Protein AF-X1UFQ0-F1 (afdb_monomer)

Organism: NCBI:txid412755

InterPro domains:
  IPR002562 3'-5' exonuclease domain [PF01612] (26-97)
  IPR012337 Ribonuclease H-like superfamily [SSF53098] (5-126)
  IPR036397 Ribonuclease H superfamily [G3DSA:3.30.420.10] (1-129)

Mean predicted aligned error: 7.17 Å

Nearest PDB structures (foldseek):
  2kfn-assembly1_A  TM=9.460E-01  e=1.287E-08  Escherichia coli
  1kln-assembly1_A  TM=9.502E-01  e=2.669E-08  Escherichia coli
  1kfd-assembly1_A  TM=9.633E-01  e=3.480E-08  Escherichia coli
  1d8y-assembly1_A  TM=9.654E-01  e=4.849E-08  Escherichia coli
  8oo6-assembly1_A  TM=9.274E-01  e=3.166E-06  Escherichia coli 'BL21-Gold(DE3)pLysS AG'

Foldseek 3Di:
DALAPPDDDDQDDQAPPQVPDDHDHPLVVLVVVQVQQVDQLAAEEDAPVVVVQVVNVVVVHHGHHPPYHQLVLCVVVVHPDSDLQVLCCVQVVDHADDCCVFQNDDPSGHDPSHGHPVVSGVRQRVNLCRNVSCVRSVVVVPDDDPDSHGHDDD

Secondary structure (DSSP, 8-state):
-BSBTTB------S--S-TTS----HHHHHHHHHHHHH-TTS-EEESSHHHHHHHHHHTT-----EEEEHHHHHHHTT-S--SHHHHHHHHH---PPPTHHHH-SGGGPPPGGGS-HHHHHHHHHHTTTHHHHHHHHHHHH--------EE---

pLDDT: mean 81.78, std 15.95, range [37.28, 94.81]

Radius of gyration: 16.06 Å; Cα contacts (8 Å, |Δi|>4): 208; chains: 1; bounding box: 43×25×41 Å

Solvent-accessible surface area (backbone atoms only — not comparable to full-atom values): 9092 Å² total; per-residue (Å²): 54,20,75,48,80,98,43,60,48,67,84,69,58,77,65,48,94,55,90,84,64,92,61,63,58,59,70,60,53,51,62,67,48,35,59,69,38,46,31,64,87,40,37,24,36,25,70,55,45,68,58,57,46,50,62,35,42,78,72,77,32,64,73,30,40,75,72,43,40,52,30,58,52,30,51,76,70,66,48,94,55,58,49,67,55,57,43,35,32,77,74,68,70,41,85,60,84,58,67,49,82,72,29,43,59,76,97,71,44,52,59,74,38,64,39,54,66,70,64,49,32,59,53,57,37,64,64,52,45,54,58,56,47,43,64,66,53,40,73,76,68,77,66,91,79,92,69,87,43,42,29,54,55,132

Sequence (154 aa):
LSPAPGEAYYIPVGHVGWGQVEQLPLKQVINQLRSPLEDATLAKLAQNGKYDMTVLAENGVTVNNLSFDTMVAAYLLGEKSLGLKALAFNKLGIEMTPITALIGSGAKQISMSLVEVNRAADYACLTSLPSSLRTGIFCRLGSLEESRPVAVLV

Structure (mmCIF, N/CA/C/O backbone):
data_AF-X1UFQ0-F1
#
_entry.id   AF-X1UFQ0-F1
#
loop_
_atom_site.group_PDB
_atom_site.id
_atom_site.type_symbol
_atom_site.label_atom_id
_atom_site.label_alt_id
_atom_site.label_comp_id
_atom_site.label_asym_id
_atom_site.label_entity_id
_atom_site.label_seq_id
_atom_site.pdbx_PDB_ins_code
_atom_site.Cartn_x
_atom_site.Cartn_y
_atom_site.Cartn_z
_atom_site.occupancy
_atom_site.B_iso_or_equiv
_atom_site.auth_seq_id
_atom_site.auth_comp_id
_atom_site.auth_asym_id
_atom_site.auth_atom_id
_atom_site.pdbx_PDB_model_num
ATOM 1 N N . LEU A 1 1 ? -3.162 -6.129 -1.462 1.00 79.62 1 LEU A N 1
ATOM 2 C CA . LEU A 1 1 ? -4.594 -6.271 -1.066 1.00 79.62 1 LEU A CA 1
ATOM 3 C C . LEU A 1 1 ? -4.751 -7.360 -0.014 1.00 79.62 1 LEU A C 1
ATOM 5 O O . LEU A 1 1 ? -4.102 -8.386 -0.144 1.00 79.62 1 LEU A O 1
ATOM 9 N N . SER A 1 2 ? -5.611 -7.183 0.990 1.00 83.19 2 SER A N 1
ATOM 10 C CA . SER A 1 2 ? -5.917 -8.227 1.982 1.00 83.19 2 SER A CA 1
ATOM 11 C C . SER A 1 2 ? -7.420 -8.224 2.313 1.00 83.19 2 SER A C 1
ATOM 13 O O . SER A 1 2 ? -7.917 -7.248 2.878 1.00 83.19 2 SER A O 1
ATOM 15 N N . PRO A 1 3 ? -8.181 -9.261 1.908 1.00 77.56 3 PRO A N 1
ATOM 16 C CA . PRO A 1 3 ? -9.625 -9.324 2.148 1.00 77.56 3 PRO A CA 1
ATOM 17 C C . PRO A 1 3 ? -9.978 -9.797 3.565 1.00 77.56 3 PRO A C 1
ATOM 19 O O . PRO A 1 3 ? -11.080 -9.534 4.041 1.00 77.56 3 PRO A O 1
ATOM 22 N N . ALA A 1 4 ? -9.060 -10.500 4.232 1.00 74.12 4 ALA A N 1
ATOM 23 C CA . ALA A 1 4 ? -9.236 -11.036 5.573 1.00 74.12 4 ALA A CA 1
ATOM 24 C C . ALA A 1 4 ? -7.885 -11.115 6.311 1.00 74.12 4 ALA A C 1
ATOM 26 O O . ALA A 1 4 ? -6.835 -11.208 5.666 1.00 74.12 4 ALA A O 1
ATOM 27 N N . PRO A 1 5 ? -7.880 -11.099 7.658 1.00 73.38 5 PRO A N 1
ATOM 28 C CA . PRO A 1 5 ? -6.669 -11.344 8.434 1.00 73.38 5 PRO A CA 1
ATOM 29 C C . PRO A 1 5 ? -6.019 -12.679 8.049 1.00 73.38 5 PRO A C 1
ATOM 31 O O . PRO A 1 5 ? -6.686 -13.708 8.012 1.00 73.38 5 PRO A O 1
ATOM 34 N N . GLY A 1 6 ? -4.714 -12.659 7.779 1.00 75.88 6 GLY A N 1
ATOM 35 C CA . GLY A 1 6 ? -3.959 -13.844 7.353 1.00 75.88 6 GLY A CA 1
ATOM 36 C C . GLY A 1 6 ? -3.972 -14.111 5.844 1.00 75.88 6 GLY A C 1
ATOM 37 O O . GLY A 1 6 ? -3.211 -14.958 5.390 1.00 75.88 6 GLY A O 1
ATOM 38 N N . GLU A 1 7 ? -4.756 -13.364 5.063 1.00 79.44 7 GLU A N 1
ATOM 39 C CA . GLU A 1 7 ? -4.774 -13.463 3.602 1.00 79.44 7 GLU A CA 1
ATOM 40 C C . GLU A 1 7 ? -4.298 -12.164 2.960 1.00 79.44 7 GLU A C 1
ATOM 42 O O . GLU A 1 7 ? -4.842 -11.090 3.224 1.00 79.44 7 GLU A O 1
ATOM 47 N N . ALA A 1 8 ? -3.307 -12.257 2.077 1.00 84.44 8 ALA A N 1
ATOM 48 C CA . ALA A 1 8 ? -2.790 -11.123 1.329 1.00 84.44 8 ALA A CA 1
ATOM 49 C C . ALA A 1 8 ? -2.415 -11.533 -0.095 1.00 84.44 8 ALA A C 1
ATOM 51 O O . ALA A 1 8 ? -1.883 -12.615 -0.331 1.00 84.44 8 ALA A O 1
ATOM 52 N N . TYR A 1 9 ? -2.695 -10.636 -1.033 1.00 87.44 9 TYR A N 1
ATOM 53 C CA . TYR A 1 9 ? -2.432 -10.803 -2.452 1.00 87.44 9 TYR A CA 1
ATOM 54 C C . TYR A 1 9 ? -1.611 -9.623 -2.957 1.00 87.44 9 TYR A C 1
ATOM 56 O O . TYR A 1 9 ? -1.960 -8.454 -2.723 1.00 87.44 9 TYR A O 1
ATOM 64 N N . TYR A 1 10 ? -0.554 -9.951 -3.694 1.00 90.38 10 TYR A N 1
ATOM 65 C CA . TYR A 1 10 ? 0.255 -9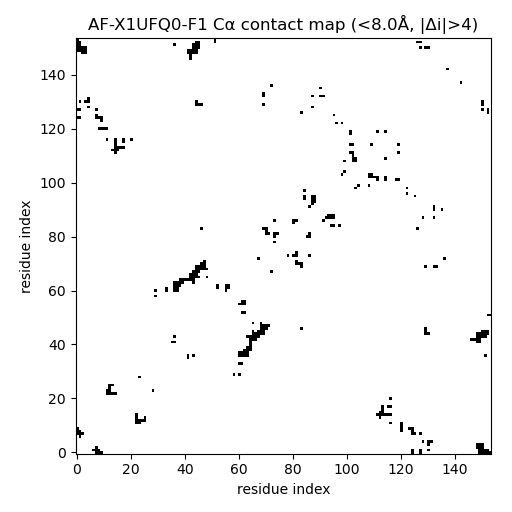.010 -4.448 1.00 90.38 10 TYR A CA 1
ATOM 66 C C . TYR A 1 10 ? -0.073 -9.130 -5.936 1.00 90.38 10 TYR A C 1
ATOM 68 O O . TYR A 1 10 ? -0.084 -10.232 -6.482 1.00 90.38 10 TYR A O 1
ATOM 76 N N . ILE A 1 11 ? -0.358 -8.001 -6.585 1.00 91.06 11 ILE A N 1
ATOM 77 C CA . ILE A 1 11 ? -0.635 -7.949 -8.023 1.00 91.06 11 ILE A CA 1
ATOM 78 C C . ILE A 1 11 ? 0.541 -7.218 -8.681 1.00 91.06 11 ILE A C 1
ATOM 80 O O . ILE A 1 11 ? 0.580 -5.988 -8.628 1.00 91.06 11 ILE A O 1
ATOM 84 N N . PRO A 1 12 ? 1.515 -7.937 -9.270 1.00 91.25 12 PRO A N 1
ATOM 85 C CA . PRO A 1 12 ? 2.679 -7.304 -9.870 1.00 91.25 12 PRO A CA 1
ATOM 86 C C . PRO A 1 12 ? 2.287 -6.550 -11.141 1.00 91.25 12 PRO A C 1
ATOM 88 O O . PRO A 1 12 ? 1.704 -7.116 -12.069 1.00 91.25 12 PRO A O 1
ATOM 91 N N . VAL A 1 13 ? 2.649 -5.269 -11.186 1.00 91.12 13 VAL A N 1
ATOM 92 C CA . VAL A 1 13 ? 2.535 -4.414 -12.370 1.00 91.12 13 VAL A CA 1
ATOM 93 C C . VAL A 1 13 ? 3.821 -3.608 -12.535 1.00 91.12 13 VAL A C 1
ATOM 95 O O . VAL A 1 13 ? 4.299 -2.976 -11.597 1.00 91.12 13 VAL A O 1
ATOM 98 N N . GLY A 1 14 ? 4.399 -3.618 -13.736 1.00 90.06 14 GLY A N 1
ATOM 99 C CA . GLY A 1 14 ? 5.563 -2.790 -14.066 1.00 90.06 14 GLY A CA 1
ATOM 100 C C . GLY A 1 14 ? 6.918 -3.282 -13.539 1.00 90.06 14 GLY A C 1
ATOM 101 O O . GLY A 1 14 ? 7.877 -2.509 -13.566 1.00 90.06 14 GLY A O 1
ATOM 102 N N . HIS A 1 15 ? 7.045 -4.539 -13.100 1.00 91.81 15 HIS A N 1
ATOM 103 C CA . HIS A 1 15 ? 8.361 -5.138 -12.859 1.00 91.81 15 HIS A CA 1
ATOM 104 C C . HIS A 1 15 ? 9.114 -5.334 -14.175 1.00 91.81 15 HIS A C 1
ATOM 106 O O . HIS A 1 15 ? 8.554 -5.817 -15.162 1.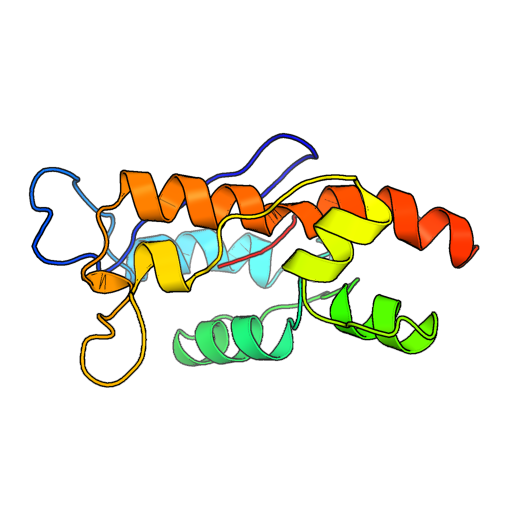00 91.81 15 HIS A O 1
ATOM 112 N N . VAL A 1 16 ? 10.400 -4.997 -14.174 1.00 89.94 16 VAL A N 1
ATOM 113 C CA . VAL A 1 16 ? 11.304 -5.078 -15.325 1.00 89.94 16 VAL A CA 1
ATOM 114 C C . VAL A 1 16 ? 12.487 -5.991 -15.006 1.00 89.94 16 VAL A C 1
ATOM 116 O O . VAL A 1 16 ? 12.894 -6.123 -13.857 1.00 89.94 16 VAL A O 1
ATOM 119 N N . GLY A 1 17 ? 13.045 -6.644 -16.027 1.00 81.94 17 GLY A N 1
ATOM 120 C CA . GLY A 1 17 ? 14.206 -7.537 -15.880 1.00 81.94 17 GLY A CA 1
ATOM 121 C C . GLY A 1 17 ? 13.885 -8.957 -15.395 1.00 81.94 17 GLY A C 1
ATOM 122 O O . GLY A 1 17 ? 14.715 -9.845 -15.554 1.00 81.94 17 GLY A O 1
ATOM 123 N N . TRP A 1 18 ? 12.670 -9.207 -14.900 1.00 76.12 18 TRP A N 1
ATOM 124 C CA . TRP A 1 18 ? 12.224 -10.509 -14.383 1.00 76.12 18 TRP A CA 1
ATOM 125 C C . TRP A 1 18 ? 11.220 -11.186 -15.324 1.00 76.12 18 TRP A C 1
ATOM 127 O O . TRP A 1 18 ? 10.110 -11.531 -14.926 1.00 76.12 18 TRP A O 1
ATOM 137 N N . GLY A 1 19 ? 11.609 -11.368 -16.592 1.00 63.69 19 GLY A N 1
ATOM 138 C CA . GLY A 1 19 ? 10.749 -11.841 -17.695 1.00 63.69 19 GLY A CA 1
ATOM 139 C C . GLY A 1 19 ? 10.179 -13.263 -17.573 1.00 63.69 19 GLY A C 1
ATOM 140 O O . GLY A 1 19 ? 9.657 -13.785 -18.550 1.00 63.69 19 GLY A O 1
ATOM 141 N N . GLN A 1 20 ? 10.293 -13.897 -16.405 1.00 69.50 20 GLN A N 1
ATOM 142 C CA . GLN A 1 20 ? 9.692 -15.199 -16.107 1.00 69.50 20 GLN A CA 1
ATOM 143 C C . GLN A 1 20 ? 8.265 -15.085 -15.555 1.00 69.50 20 GLN A C 1
ATOM 145 O O . GLN A 1 20 ? 7.522 -16.059 -15.618 1.00 69.50 20 GLN A O 1
ATOM 150 N N . VAL A 1 21 ? 7.872 -13.919 -15.028 1.00 81.06 21 VAL A N 1
ATOM 151 C CA . VAL A 1 21 ? 6.522 -13.702 -14.495 1.00 81.06 21 VAL A CA 1
ATOM 152 C C . VAL A 1 21 ? 5.733 -12.823 -15.456 1.00 81.06 21 VAL A C 1
ATOM 154 O O . VAL A 1 21 ? 6.051 -11.646 -15.646 1.00 81.06 21 VAL A O 1
ATOM 157 N N . GLU A 1 22 ? 4.698 -13.404 -16.060 1.00 87.81 22 GLU A N 1
ATOM 158 C CA . GLU A 1 22 ? 3.731 -12.656 -16.855 1.00 87.81 22 GLU A CA 1
ATOM 159 C C . GLU A 1 22 ? 2.948 -11.701 -15.944 1.00 87.81 22 GLU A C 1
ATOM 161 O O . GLU A 1 22 ? 2.442 -12.089 -14.890 1.00 87.81 22 GLU A O 1
ATOM 166 N N . GLN A 1 23 ? 2.878 -10.433 -16.341 1.00 90.56 23 GLN A N 1
ATOM 167 C CA . GLN A 1 23 ? 2.206 -9.381 -15.585 1.00 90.56 23 GLN A CA 1
ATOM 168 C C . GLN A 1 23 ? 1.011 -8.868 -16.371 1.00 90.56 23 GLN A C 1
ATOM 170 O O . GLN A 1 23 ? 1.089 -8.649 -17.581 1.00 90.56 23 GLN A O 1
ATOM 175 N N . LEU A 1 24 ? -0.088 -8.623 -15.664 1.00 92.19 24 LEU A N 1
ATOM 176 C CA . LEU A 1 24 ? -1.267 -8.027 -16.273 1.00 92.19 24 LEU A CA 1
ATOM 177 C C . LEU A 1 24 ? -0.980 -6.572 -16.682 1.00 92.19 24 LEU A C 1
ATOM 179 O O . LEU A 1 24 ? -0.274 -5.853 -15.966 1.00 92.19 24 LEU A O 1
ATOM 183 N N . PRO A 1 25 ? -1.567 -6.084 -17.789 1.00 93.19 25 PRO A N 1
ATOM 184 C CA . PRO A 1 25 ? -1.486 -4.674 -18.142 1.00 93.19 25 PRO A CA 1
ATOM 185 C C . PRO A 1 25 ? -2.024 -3.792 -17.009 1.00 93.19 25 PRO A C 1
ATOM 187 O O . PRO A 1 25 ? -3.128 -4.024 -16.513 1.00 93.19 25 PRO A O 1
ATOM 190 N N . LEU A 1 26 ? -1.298 -2.725 -16.654 1.00 91.88 26 LEU A N 1
ATOM 191 C CA . LEU A 1 26 ? -1.686 -1.800 -15.576 1.00 91.88 26 LEU A CA 1
ATOM 192 C C . LEU A 1 26 ? -3.140 -1.326 -15.715 1.00 91.88 26 LEU A C 1
ATOM 194 O O . LEU A 1 26 ? -3.911 -1.365 -14.762 1.00 91.88 26 LEU A O 1
ATOM 198 N N . LYS A 1 27 ? -3.542 -0.945 -16.933 1.00 93.19 27 LYS A N 1
ATOM 199 C CA . LYS A 1 27 ? -4.906 -0.486 -17.226 1.00 93.19 27 LYS A CA 1
ATOM 200 C C . LYS A 1 27 ? -5.966 -1.543 -16.901 1.00 93.19 27 LYS A C 1
ATOM 202 O O . LYS A 1 27 ? -7.043 -1.193 -16.428 1.00 93.19 27 LYS A O 1
ATOM 207 N N . GLN A 1 28 ? -5.674 -2.821 -17.144 1.00 94.19 28 GLN A N 1
ATOM 208 C CA . GLN A 1 28 ? -6.581 -3.918 -16.813 1.00 94.19 28 GLN A CA 1
ATOM 209 C C . GLN A 1 28 ? -6.718 -4.068 -15.296 1.00 94.19 28 GLN A C 1
ATOM 211 O O . GLN A 1 28 ? -7.838 -4.157 -14.799 1.00 94.19 28 GLN A O 1
ATOM 216 N N . VAL A 1 29 ? -5.601 -4.034 -14.564 1.00 93.56 29 VAL A N 1
ATOM 217 C CA . VAL A 1 29 ? -5.603 -4.116 -13.096 1.00 93.56 29 VAL A CA 1
ATOM 218 C C . VAL A 1 29 ? -6.378 -2.948 -12.487 1.00 93.56 29 VAL A C 1
ATOM 220 O O . VAL A 1 29 ? -7.312 -3.167 -11.721 1.00 93.56 29 VAL A O 1
ATOM 223 N N . ILE A 1 30 ? -6.069 -1.714 -12.890 1.00 93.12 30 ILE A N 1
ATOM 224 C CA . ILE A 1 30 ? -6.747 -0.506 -12.403 1.00 93.12 30 ILE A CA 1
ATOM 225 C C . ILE A 1 30 ? -8.254 -0.552 -12.675 1.00 93.12 30 ILE A C 1
ATOM 227 O O . ILE A 1 30 ? -9.045 -0.227 -11.793 1.00 93.12 30 ILE A O 1
ATOM 231 N N . ASN A 1 31 ? -8.674 -1.004 -13.860 1.00 93.12 31 ASN A N 1
ATOM 232 C CA . ASN A 1 31 ? -10.096 -1.123 -14.179 1.00 93.12 31 ASN A CA 1
ATOM 233 C C . ASN A 1 31 ? -10.830 -2.106 -13.257 1.00 93.12 31 ASN A C 1
ATOM 235 O O . ASN A 1 31 ? -11.946 -1.806 -12.839 1.00 93.12 31 ASN A O 1
ATOM 239 N N . GLN A 1 32 ? -10.204 -3.234 -12.909 1.00 92.25 32 GLN A N 1
ATOM 240 C CA . GLN A 1 32 ? -10.797 -4.212 -11.992 1.00 92.25 32 GLN A CA 1
ATOM 241 C C . GLN A 1 32 ? -10.802 -3.723 -10.541 1.00 92.25 32 GLN A C 1
ATOM 243 O O . GLN A 1 32 ? -11.748 -3.991 -9.804 1.00 92.25 32 GLN A O 1
ATOM 248 N N . LEU A 1 33 ? -9.769 -2.985 -10.127 1.00 90.69 33 LEU A N 1
ATOM 249 C CA . LEU A 1 33 ? -9.671 -2.454 -8.768 1.00 90.69 33 LEU A CA 1
ATOM 250 C C . LEU A 1 33 ? -10.532 -1.211 -8.544 1.00 90.69 33 LEU A C 1
ATOM 252 O O . LEU A 1 33 ? -10.881 -0.926 -7.404 1.00 90.69 33 LEU A O 1
ATOM 256 N N . ARG A 1 34 ? -10.932 -0.495 -9.599 1.00 91.62 34 ARG A N 1
ATOM 257 C CA . ARG A 1 34 ? -11.748 0.717 -9.468 1.00 91.62 34 ARG A CA 1
ATOM 258 C C . ARG A 1 34 ? -13.022 0.468 -8.660 1.00 91.62 34 ARG A C 1
ATOM 260 O O . ARG A 1 34 ? -13.262 1.180 -7.695 1.00 91.62 34 ARG A O 1
ATOM 267 N N . SER A 1 35 ? -13.787 -0.573 -9.000 1.00 91.44 35 SER A N 1
ATOM 268 C CA . SER A 1 35 ? -15.064 -0.875 -8.336 1.00 91.44 35 SER A CA 1
ATOM 269 C C . SER A 1 35 ? -14.937 -1.025 -6.812 1.00 91.44 35 SER A C 1
ATOM 271 O O . SER A 1 35 ? -15.609 -0.271 -6.113 1.00 91.44 35 SER A O 1
ATOM 273 N N . PRO A 1 36 ? -14.079 -1.905 -6.259 1.00 90.00 36 PRO A N 1
ATOM 274 C CA . PRO A 1 36 ? -13.952 -2.018 -4.806 1.00 90.00 36 PRO A CA 1
ATOM 275 C C . PRO A 1 36 ? -13.314 -0.783 -4.144 1.00 90.00 36 PRO A C 1
ATOM 277 O O . PRO A 1 36 ? -13.620 -0.481 -2.990 1.00 90.00 36 PRO A O 1
ATOM 280 N N . LEU A 1 37 ? -12.436 -0.052 -4.841 1.00 91.19 37 LEU A N 1
ATOM 281 C CA . LEU A 1 37 ? -11.750 1.125 -4.290 1.00 91.19 37 LEU A CA 1
ATOM 282 C C . LEU A 1 37 ? -12.648 2.366 -4.212 1.00 91.19 37 LEU A C 1
ATOM 284 O O . LEU A 1 37 ? -12.589 3.101 -3.225 1.00 91.19 37 LEU A O 1
ATOM 288 N N . GLU A 1 38 ? -13.511 2.564 -5.206 1.00 94.19 38 GLU A N 1
ATOM 289 C CA . GLU A 1 38 ? -14.459 3.682 -5.288 1.00 94.19 38 GLU A CA 1
ATOM 290 C C . GLU A 1 38 ? -15.773 3.420 -4.539 1.00 94.19 38 GLU A C 1
ATOM 292 O O . GLU A 1 38 ? -16.533 4.355 -4.290 1.00 94.19 38 GLU A O 1
ATOM 297 N N . ASP A 1 39 ? -16.051 2.184 -4.128 1.00 92.31 39 ASP A N 1
ATOM 298 C CA . ASP A 1 39 ? -17.274 1.859 -3.390 1.00 92.31 39 ASP A CA 1
ATOM 299 C C . ASP A 1 39 ? 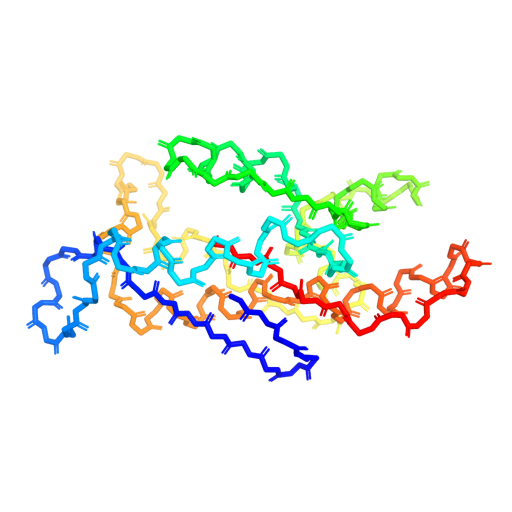-17.276 2.487 -1.984 1.00 92.31 39 ASP A C 1
ATOM 301 O O . ASP A 1 39 ? -16.527 2.073 -1.100 1.00 92.31 39 ASP A O 1
ATOM 305 N N . ALA A 1 40 ? -18.144 3.471 -1.742 1.00 92.00 40 ALA A N 1
ATOM 306 C CA . ALA A 1 40 ? -18.260 4.130 -0.441 1.00 92.00 40 ALA A CA 1
ATOM 307 C C . ALA A 1 40 ? -18.798 3.212 0.676 1.00 92.00 40 ALA A C 1
ATOM 309 O O . ALA A 1 40 ? -18.623 3.525 1.851 1.00 92.00 40 ALA A O 1
ATOM 310 N N . THR A 1 41 ? -19.421 2.078 0.347 1.00 90.12 41 THR A N 1
ATOM 311 C CA . THR A 1 41 ? -19.925 1.105 1.331 1.00 90.12 41 THR A CA 1
ATOM 312 C C . THR A 1 41 ? -18.828 0.179 1.855 1.00 90.12 41 THR A C 1
ATOM 314 O O . THR A 1 41 ? -18.929 -0.334 2.969 1.00 90.12 41 THR A O 1
ATOM 317 N N . LEU A 1 42 ? -17.739 0.013 1.097 1.00 86.88 42 LEU A N 1
ATOM 318 C CA . LEU A 1 42 ? -16.599 -0.804 1.497 1.00 86.88 42 LEU A CA 1
ATOM 319 C C . LEU A 1 42 ? -15.597 0.032 2.285 1.00 86.88 42 LEU A C 1
ATOM 321 O O . LEU A 1 42 ? -15.026 0.982 1.753 1.00 86.88 42 LEU A O 1
ATOM 325 N N . ALA A 1 43 ? -15.352 -0.361 3.532 1.00 87.38 43 ALA A N 1
ATOM 326 C CA . ALA A 1 43 ? -14.354 0.241 4.406 1.00 87.38 43 ALA A CA 1
ATOM 327 C C . ALA A 1 43 ? -12.930 -0.156 3.985 1.00 87.38 43 ALA A C 1
ATOM 329 O O . ALA A 1 43 ? -12.650 -1.342 3.778 1.00 87.38 43 ALA A O 1
ATOM 330 N N . LYS A 1 44 ? -12.031 0.830 3.874 1.00 86.50 44 LYS A N 1
ATOM 331 C CA . LYS A 1 44 ? -10.608 0.639 3.555 1.00 86.50 44 LYS A CA 1
ATOM 332 C C . LYS A 1 44 ? -9.742 0.941 4.763 1.00 86.50 44 LYS A C 1
ATOM 334 O O . LYS A 1 44 ? -9.962 1.923 5.476 1.00 86.50 44 LYS A O 1
ATOM 339 N N . LEU A 1 45 ? -8.708 0.128 4.943 1.00 88.56 4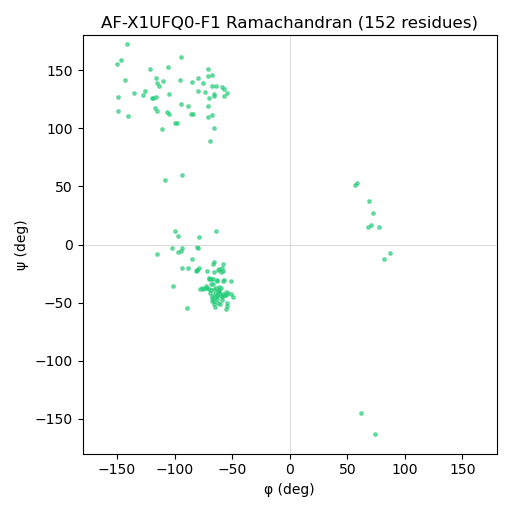5 LEU A N 1
ATOM 340 C CA . LEU A 1 45 ? -7.638 0.405 5.893 1.00 88.56 45 LEU A CA 1
ATOM 341 C C . LEU A 1 45 ? -6.321 0.594 5.168 1.00 88.56 45 LEU A C 1
ATOM 343 O O . LEU A 1 45 ? -6.029 -0.156 4.238 1.00 88.56 45 LEU A O 1
ATOM 347 N N . ALA A 1 46 ? -5.517 1.522 5.673 1.00 88.88 46 ALA A N 1
ATOM 348 C CA . ALA A 1 46 ? -4.175 1.771 5.182 1.00 88.88 46 ALA A CA 1
ATOM 349 C C . ALA A 1 46 ? -3.202 2.087 6.327 1.00 88.88 46 ALA A C 1
ATOM 351 O O . ALA A 1 46 ? -3.570 2.264 7.496 1.00 88.88 46 ALA A O 1
ATOM 352 N N . GLN A 1 47 ? -1.931 2.174 5.963 1.00 88.19 47 GLN A N 1
ATOM 353 C CA . GLN A 1 47 ? -0.891 2.819 6.747 1.00 88.19 47 GLN A CA 1
ATOM 354 C C . GLN A 1 47 ? -0.414 4.012 5.921 1.00 88.19 47 GLN A C 1
ATOM 356 O O . GLN A 1 47 ? 0.198 3.795 4.883 1.00 88.19 47 GLN A O 1
ATOM 361 N N . ASN A 1 48 ? -0.624 5.246 6.394 1.00 90.94 48 ASN A N 1
ATOM 362 C CA . ASN A 1 48 ? -0.315 6.451 5.614 1.00 90.94 48 ASN A CA 1
ATOM 363 C C . ASN A 1 48 ? -1.079 6.490 4.273 1.00 90.94 48 ASN A C 1
ATOM 365 O O . ASN A 1 48 ? -0.497 6.711 3.209 1.00 90.94 48 ASN A O 1
ATOM 369 N N . GLY A 1 49 ? -2.404 6.334 4.341 1.00 90.19 49 GLY A N 1
ATOM 370 C CA . GLY A 1 49 ? -3.280 6.200 3.174 1.00 90.19 49 GLY A CA 1
ATOM 371 C C . GLY A 1 49 ? -3.221 7.382 2.204 1.00 90.19 49 GLY A C 1
ATOM 372 O O . GLY A 1 49 ? -3.512 7.221 1.025 1.00 90.19 49 GLY A O 1
ATOM 373 N N . LYS A 1 50 ? -2.757 8.559 2.648 1.00 92.69 50 LYS A N 1
ATOM 374 C CA . LYS A 1 50 ? -2.472 9.704 1.765 1.00 92.69 50 LYS A CA 1
ATOM 375 C C . LYS A 1 50 ? -1.583 9.310 0.580 1.00 92.69 50 LYS A C 1
ATOM 377 O O . LYS A 1 50 ? -1.821 9.774 -0.534 1.00 92.69 50 LYS A O 1
ATOM 382 N N . TYR A 1 51 ? -0.546 8.508 0.824 1.00 91.19 51 TYR A N 1
ATOM 383 C CA . TYR A 1 51 ? 0.381 8.087 -0.225 1.00 91.19 51 TYR A CA 1
ATOM 384 C C . TYR A 1 51 ? -0.333 7.216 -1.263 1.00 91.19 51 TYR A C 1
ATOM 386 O O . TYR A 1 51 ? -0.354 7.576 -2.439 1.00 91.19 51 TYR A O 1
ATOM 394 N N . ASP A 1 52 ? -1.000 6.151 -0.812 1.00 89.94 52 ASP A N 1
ATOM 395 C CA . ASP A 1 52 ? -1.726 5.218 -1.680 1.00 89.94 52 ASP A CA 1
ATOM 396 C C . ASP A 1 52 ? -2.812 5.928 -2.496 1.00 89.94 52 ASP A C 1
ATOM 398 O O . ASP A 1 52 ? -2.923 5.739 -3.706 1.00 89.94 52 ASP A O 1
ATOM 402 N N . MET A 1 53 ? -3.579 6.812 -1.852 1.00 92.69 53 MET A N 1
ATOM 403 C CA . MET A 1 53 ? -4.620 7.603 -2.510 1.00 92.69 53 MET A CA 1
ATOM 404 C C . MET A 1 53 ? -4.054 8.521 -3.594 1.00 92.69 53 MET A C 1
ATOM 406 O O . MET A 1 53 ? -4.691 8.693 -4.628 1.00 92.69 53 MET A O 1
ATOM 410 N N . THR A 1 54 ? -2.867 9.095 -3.382 1.00 94.75 54 THR A N 1
ATOM 411 C CA . THR A 1 54 ? -2.219 9.963 -4.377 1.00 94.75 54 THR A CA 1
ATOM 412 C C . THR A 1 54 ? -1.795 9.153 -5.603 1.00 94.75 54 THR A C 1
ATOM 414 O O . THR A 1 54 ? -2.148 9.515 -6.722 1.00 94.75 54 THR A O 1
ATOM 417 N N . VAL A 1 55 ? -1.122 8.015 -5.398 1.00 92.06 55 VAL A N 1
ATOM 418 C CA . VAL A 1 55 ? -0.685 7.120 -6.489 1.00 92.06 55 VAL A CA 1
ATOM 419 C C . VAL A 1 55 ? -1.882 6.577 -7.283 1.00 92.06 55 VAL A C 1
ATOM 421 O O . VAL A 1 55 ? -1.844 6.479 -8.512 1.00 92.06 55 VAL A O 1
ATOM 424 N N . LEU A 1 56 ? -2.979 6.245 -6.600 1.00 92.81 56 LEU A N 1
ATOM 425 C CA . LEU A 1 56 ? -4.213 5.785 -7.241 1.00 92.81 56 LEU A CA 1
ATOM 426 C C . LEU A 1 56 ? -4.932 6.903 -8.009 1.00 92.81 56 LEU A C 1
ATOM 428 O O . LEU A 1 56 ? -5.427 6.659 -9.112 1.00 92.81 56 LEU A O 1
ATOM 432 N N . ALA A 1 57 ? -4.937 8.130 -7.483 1.00 94.31 57 ALA A N 1
ATOM 433 C CA . ALA A 1 57 ? -5.526 9.286 -8.155 1.00 94.31 57 ALA A CA 1
ATOM 434 C C . ALA A 1 57 ? -4.799 9.623 -9.467 1.00 94.31 57 ALA A C 1
ATOM 436 O O . ALA A 1 57 ? -5.455 9.929 -10.463 1.00 94.31 57 ALA A O 1
ATOM 437 N N . GLU A 1 58 ? -3.470 9.478 -9.515 1.00 93.81 58 GLU A N 1
ATOM 438 C CA . GLU A 1 58 ? -2.678 9.612 -10.751 1.00 93.81 58 GLU A CA 1
ATOM 439 C C . GLU A 1 58 ? -3.090 8.598 -11.835 1.00 93.81 58 GLU A C 1
ATOM 441 O O . GLU A 1 58 ? -2.928 8.852 -13.028 1.00 93.81 58 GLU A O 1
ATOM 446 N N . ASN A 1 59 ? -3.687 7.474 -11.431 1.00 92.44 59 ASN A N 1
ATOM 447 C CA . ASN A 1 59 ? -4.220 6.438 -12.316 1.00 92.44 59 ASN A CA 1
ATOM 448 C C . ASN A 1 59 ? -5.747 6.535 -12.519 1.00 92.44 59 ASN A C 1
ATOM 450 O O . ASN A 1 59 ? -6.364 5.617 -13.066 1.00 92.44 59 ASN A O 1
ATOM 454 N N . GLY A 1 60 ? -6.373 7.641 -12.102 1.00 93.00 60 GLY A N 1
ATOM 455 C CA . GLY A 1 60 ? -7.807 7.875 -12.274 1.00 93.00 60 GLY A CA 1
ATOM 456 C C . GLY A 1 60 ? -8.685 6.951 -11.427 1.00 93.00 60 GLY A C 1
ATOM 457 O O . GLY A 1 60 ? -9.715 6.474 -11.915 1.00 93.00 60 GLY A O 1
ATOM 458 N N . VAL A 1 61 ? -8.254 6.652 -10.198 1.00 93.88 61 VAL A N 1
ATOM 459 C CA . 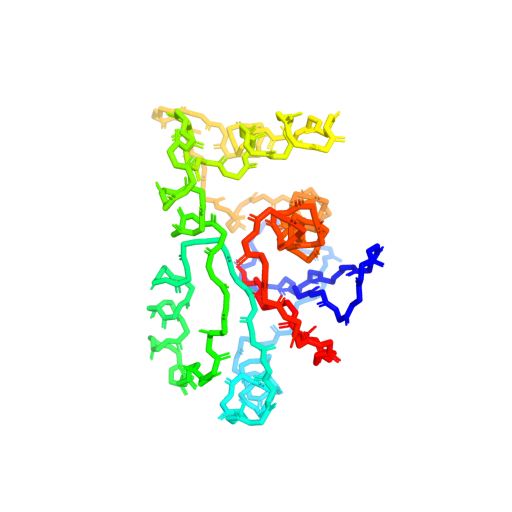VAL A 1 61 ? -9.041 5.932 -9.187 1.00 93.88 61 VAL A CA 1
ATOM 460 C C . VAL A 1 61 ? -9.247 6.827 -7.972 1.00 93.88 61 VAL A C 1
ATOM 462 O O . VAL A 1 61 ? -8.283 7.312 -7.382 1.00 93.88 61 VAL A O 1
ATOM 465 N N . THR A 1 62 ? -10.503 7.013 -7.567 1.00 94.81 62 THR A N 1
ATOM 466 C CA . THR A 1 62 ? -10.845 7.794 -6.368 1.00 94.81 62 THR A CA 1
ATOM 467 C C . THR A 1 62 ? -11.123 6.871 -5.187 1.00 94.81 62 THR A C 1
ATOM 469 O O . THR A 1 62 ? -12.178 6.257 -5.100 1.00 94.81 62 THR A O 1
ATOM 472 N N . VAL A 1 63 ? -10.201 6.755 -4.234 1.00 93.38 63 VAL A N 1
ATOM 473 C CA . VAL A 1 63 ? -10.453 5.900 -3.063 1.00 93.38 63 VAL A CA 1
ATOM 474 C C . VAL A 1 63 ? -11.504 6.540 -2.157 1.00 93.38 63 VAL A C 1
ATOM 476 O O . VAL A 1 63 ? -11.279 7.615 -1.602 1.00 93.38 63 VAL A O 1
ATOM 479 N N . ASN A 1 64 ? -12.620 5.843 -1.958 1.00 92.75 64 ASN A N 1
ATOM 480 C CA . ASN A 1 64 ? -13.689 6.249 -1.047 1.00 92.75 64 ASN A CA 1
ATOM 481 C C . ASN A 1 64 ? -13.684 5.392 0.222 1.00 92.75 64 ASN A C 1
ATOM 483 O O . ASN A 1 64 ? -13.288 4.229 0.184 1.00 92.75 64 ASN A O 1
ATOM 487 N N . ASN A 1 65 ? -14.175 5.953 1.332 1.00 91.44 65 ASN A N 1
ATOM 488 C CA . ASN A 1 65 ? -14.319 5.269 2.625 1.00 91.44 65 ASN A CA 1
ATOM 489 C C . ASN A 1 65 ? -13.002 4.667 3.171 1.00 91.44 65 ASN A C 1
ATOM 491 O O . ASN A 1 65 ? -12.934 3.499 3.559 1.00 91.44 65 ASN A O 1
ATOM 495 N N . LEU A 1 66 ? -11.936 5.479 3.218 1.00 90.69 66 LEU A N 1
ATOM 496 C CA . LEU A 1 66 ? -10.758 5.181 4.040 1.00 90.69 66 LEU A CA 1
ATOM 497 C C . LEU A 1 66 ? -11.141 5.320 5.520 1.00 90.69 66 LEU A C 1
ATOM 499 O O . LEU A 1 66 ? -11.047 6.395 6.108 1.00 90.69 66 LEU A O 1
ATOM 503 N N . SER A 1 67 ? -11.613 4.226 6.109 1.00 89.44 67 SER A N 1
ATOM 504 C CA . SER A 1 67 ? -12.186 4.200 7.454 1.00 89.44 67 SER A CA 1
ATOM 505 C C . SER A 1 67 ? -11.131 4.166 8.558 1.00 89.44 67 SER A C 1
ATOM 507 O O . SER A 1 67 ? -11.432 4.473 9.709 1.00 89.44 67 SER A O 1
ATOM 509 N N . PHE A 1 68 ? -9.908 3.722 8.249 1.00 88.62 68 PHE A N 1
ATOM 510 C CA . PHE A 1 68 ? -8.854 3.573 9.249 1.00 88.62 68 PHE A CA 1
ATOM 511 C C . PHE A 1 68 ? -7.456 3.792 8.664 1.00 88.62 68 PHE A C 1
ATOM 513 O O . PHE A 1 68 ? -7.056 3.116 7.717 1.00 88.62 68 PHE A O 1
ATOM 520 N N . ASP A 1 69 ? -6.687 4.687 9.286 1.00 90.25 69 ASP A N 1
ATOM 521 C CA . ASP A 1 69 ? -5.258 4.856 9.021 1.00 90.25 69 ASP A CA 1
ATOM 522 C C . ASP A 1 69 ? -4.461 4.520 10.284 1.00 90.25 69 ASP A C 1
ATOM 524 O O . ASP A 1 69 ? -4.576 5.178 11.323 1.00 90.25 69 ASP A O 1
ATOM 528 N N . THR A 1 70 ? -3.635 3.483 10.181 1.00 89.12 70 THR A N 1
ATOM 529 C CA . THR A 1 70 ? -2.837 2.964 11.297 1.00 89.12 70 THR A CA 1
ATOM 530 C C . THR A 1 70 ? -1.818 3.988 11.805 1.00 89.12 70 THR A C 1
ATOM 532 O O . THR A 1 70 ? -1.557 4.050 13.006 1.00 89.12 70 THR A O 1
ATOM 535 N N . MET A 1 71 ? -1.292 4.850 10.929 1.00 90.31 71 MET A N 1
ATOM 536 C CA . MET A 1 71 ? -0.355 5.910 11.303 1.00 90.31 71 MET A CA 1
ATOM 537 C C . MET A 1 71 ? -1.052 6.997 12.130 1.00 90.31 71 MET A C 1
ATOM 539 O O . MET A 1 71 ? -0.509 7.458 13.134 1.00 90.31 71 MET A O 1
ATOM 543 N N . VAL A 1 72 ? -2.273 7.375 11.736 1.00 91.31 72 VAL A N 1
ATOM 544 C CA . VAL A 1 72 ? -3.095 8.352 12.467 1.00 91.31 72 VAL A CA 1
ATOM 545 C C . VAL A 1 72 ? -3.534 7.779 13.812 1.00 91.31 72 VAL A C 1
ATOM 547 O O . VAL A 1 72 ? -3.413 8.450 14.835 1.00 91.31 72 VAL A O 1
ATOM 550 N N . ALA A 1 73 ? -3.979 6.522 13.841 1.00 89.12 73 ALA A N 1
ATOM 551 C CA . ALA A 1 73 ? -4.362 5.852 15.079 1.00 89.12 73 ALA A CA 1
ATOM 552 C C . ALA A 1 73 ? -3.185 5.747 16.064 1.00 89.12 73 ALA A C 1
ATOM 554 O O . ALA A 1 73 ? -3.345 6.033 17.249 1.00 89.12 73 ALA A O 1
ATOM 555 N N . ALA A 1 74 ? -1.988 5.401 15.579 1.00 89.88 74 ALA A N 1
ATOM 556 C CA . ALA A 1 74 ? -0.772 5.375 16.390 1.00 89.88 74 ALA A CA 1
ATOM 557 C C . ALA A 1 74 ? -0.427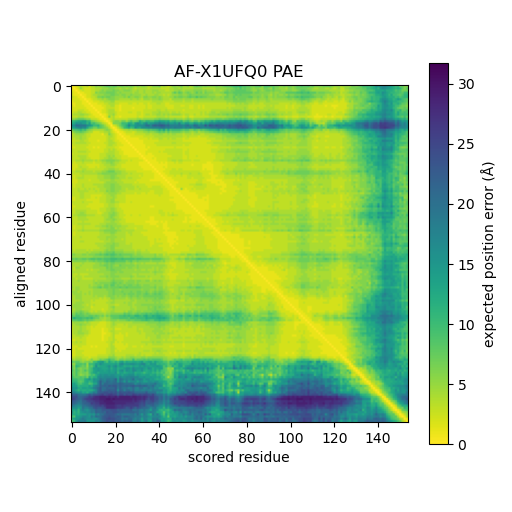 6.760 16.962 1.00 89.88 74 ALA A C 1
ATOM 559 O O . ALA A 1 74 ? -0.068 6.868 18.135 1.00 89.88 74 ALA A O 1
ATOM 560 N N . TYR A 1 75 ? -0.584 7.820 16.164 1.00 92.62 75 TYR A N 1
ATOM 561 C CA . TYR A 1 75 ? -0.357 9.192 16.616 1.00 92.62 75 TYR A CA 1
ATOM 562 C C . TYR A 1 75 ? -1.325 9.593 17.735 1.00 92.62 75 TYR A C 1
ATOM 564 O O . TYR A 1 75 ? -0.890 10.087 18.774 1.00 92.62 75 TYR A O 1
ATOM 572 N N . LEU A 1 76 ? -2.622 9.318 17.565 1.00 92.06 76 LEU A N 1
ATOM 573 C CA . LEU A 1 76 ? -3.649 9.616 18.571 1.00 92.06 76 LEU A CA 1
ATOM 574 C C . LEU A 1 76 ? -3.442 8.843 19.880 1.00 92.06 76 LEU A C 1
ATOM 576 O O . LEU A 1 76 ? -3.768 9.348 20.950 1.00 92.06 76 LEU A O 1
ATOM 580 N N . LEU A 1 77 ? -2.871 7.640 19.807 1.00 89.25 77 LEU A N 1
ATOM 581 C CA . LEU A 1 77 ? -2.516 6.833 20.977 1.00 89.25 77 LEU A CA 1
ATOM 582 C C . LEU A 1 77 ? -1.206 7.258 21.660 1.00 89.25 77 LEU A C 1
ATOM 584 O O . LEU A 1 77 ? -0.844 6.676 22.682 1.00 89.25 77 LEU A O 1
ATOM 588 N N . GLY A 1 78 ? -0.490 8.251 21.125 1.00 91.31 78 GLY A N 1
ATOM 589 C CA . GLY A 1 78 ? 0.783 8.708 21.681 1.00 91.31 78 GLY A CA 1
ATOM 590 C C . GLY A 1 78 ? 1.938 7.725 21.468 1.00 91.31 78 GLY A C 1
ATOM 591 O O . GLY A 1 78 ? 2.877 7.690 22.266 1.00 91.31 78 GLY A O 1
ATOM 592 N N . GLU A 1 79 ? 1.887 6.904 20.413 1.00 90.88 79 GLU A N 1
ATOM 593 C CA . GLU A 1 79 ? 2.982 5.993 20.078 1.00 90.88 79 GLU A CA 1
ATOM 594 C C . GLU A 1 79 ? 4.255 6.766 19.716 1.00 90.88 79 GLU A C 1
ATOM 596 O O . GLU A 1 79 ? 4.239 7.718 18.936 1.00 90.88 79 GLU A O 1
ATOM 601 N N . LYS A 1 80 ? 5.401 6.309 20.238 1.00 89.81 80 LYS A N 1
ATOM 602 C CA . LYS A 1 80 ? 6.706 6.934 19.956 1.00 89.81 80 LYS A CA 1
ATOM 603 C C . LYS A 1 80 ? 7.136 6.785 18.496 1.00 89.81 80 LYS A C 1
ATOM 605 O O . LYS A 1 80 ? 7.896 7.606 17.993 1.00 89.81 80 LYS A O 1
ATOM 610 N N . SER A 1 81 ? 6.706 5.710 17.838 1.00 89.44 81 SER A N 1
ATOM 611 C CA . SER A 1 81 ? 7.009 5.440 16.437 1.00 89.44 81 SER A CA 1
ATOM 612 C C . SER A 1 81 ? 5.723 5.171 15.679 1.00 89.44 81 SER A C 1
ATOM 614 O O . SER A 1 81 ? 4.925 4.332 16.084 1.00 89.44 81 SER A O 1
ATOM 616 N N . LEU A 1 82 ? 5.550 5.876 14.564 1.00 90.19 82 LEU A N 1
ATOM 617 C CA . LEU A 1 82 ? 4.364 5.775 13.714 1.00 90.19 82 LEU A CA 1
ATOM 618 C C . LEU A 1 82 ? 4.575 4.830 12.524 1.00 90.19 82 LEU A C 1
ATOM 620 O O . LEU A 1 82 ? 3.649 4.584 11.757 1.00 90.19 82 LEU A O 1
ATOM 624 N N . GLY A 1 83 ? 5.799 4.329 12.334 1.00 88.00 83 GLY A N 1
ATOM 625 C CA . GLY A 1 83 ? 6.151 3.475 11.205 1.00 88.00 83 GLY A CA 1
ATOM 626 C C . GLY A 1 83 ? 5.615 2.056 11.370 1.00 88.00 83 GLY A C 1
ATOM 627 O O . GLY A 1 83 ? 5.742 1.466 12.443 1.00 88.00 83 GLY A O 1
ATOM 628 N N . LEU A 1 84 ? 5.097 1.476 10.283 1.00 86.12 84 LEU A N 1
ATOM 629 C CA . LEU A 1 84 ? 4.473 0.148 10.290 1.00 86.12 84 LEU A CA 1
ATOM 630 C C . LEU A 1 84 ? 5.370 -0.938 10.889 1.00 86.12 84 LEU A C 1
ATOM 632 O O . LEU A 1 84 ? 4.899 -1.726 11.696 1.00 86.12 84 LEU A O 1
ATOM 636 N N . LYS A 1 85 ? 6.671 -0.935 10.568 1.00 87.06 85 LYS A N 1
ATOM 637 C CA . LYS A 1 85 ? 7.638 -1.896 11.123 1.00 87.06 85 LYS A CA 1
ATOM 638 C C . LYS A 1 85 ? 7.704 -1.836 12.650 1.00 87.06 85 LYS A C 1
ATOM 640 O O . LYS A 1 85 ? 7.674 -2.870 13.310 1.00 87.06 85 LYS A O 1
ATOM 645 N N . ALA A 1 86 ? 7.814 -0.632 13.207 1.00 88.38 86 ALA A N 1
ATOM 646 C CA . ALA A 1 86 ? 7.897 -0.455 14.651 1.00 88.38 86 ALA A CA 1
ATOM 647 C C . ALA A 1 86 ? 6.568 -0.812 15.325 1.00 88.38 86 ALA A C 1
ATOM 649 O O . ALA A 1 86 ? 6.567 -1.452 16.370 1.00 88.38 86 ALA A O 1
ATOM 650 N N . LEU A 1 87 ? 5.442 -0.451 14.704 1.00 88.19 87 LEU A N 1
ATOM 651 C CA . LEU A 1 87 ? 4.112 -0.801 15.198 1.00 88.19 87 LEU A CA 1
ATOM 652 C C . LEU A 1 87 ? 3.874 -2.317 15.169 1.00 88.19 87 LEU A C 1
ATOM 654 O O . LEU A 1 87 ? 3.432 -2.871 16.171 1.00 88.19 87 LEU A O 1
ATOM 658 N N . ALA A 1 88 ? 4.222 -3.000 14.078 1.00 87.00 88 ALA A N 1
ATOM 659 C CA . ALA A 1 88 ? 4.124 -4.453 13.954 1.00 87.00 88 ALA A CA 1
ATOM 660 C C . ALA A 1 88 ? 4.960 -5.170 15.023 1.00 87.00 88 ALA A C 1
ATOM 662 O O . ALA A 1 88 ? 4.451 -6.059 15.706 1.00 87.00 88 ALA A O 1
ATOM 663 N N . PHE A 1 89 ? 6.200 -4.730 15.242 1.00 88.56 89 PHE A N 1
ATOM 664 C CA . PHE A 1 89 ? 7.057 -5.307 16.274 1.00 88.56 89 PHE A CA 1
ATOM 665 C C . PHE A 1 89 ? 6.512 -5.041 17.685 1.00 88.56 89 PHE A C 1
ATOM 667 O O . PHE A 1 89 ? 6.302 -5.971 18.457 1.00 88.56 89 PHE A O 1
ATOM 674 N N . ASN A 1 90 ? 6.201 -3.784 18.011 1.00 86.75 90 ASN A N 1
ATOM 675 C CA . ASN A 1 90 ? 5.787 -3.395 19.361 1.00 86.75 90 ASN A CA 1
ATOM 676 C C . ASN A 1 90 ? 4.399 -3.924 19.753 1.00 86.75 90 ASN A C 1
ATOM 678 O O . ASN A 1 90 ? 4.131 -4.102 20.940 1.00 86.75 90 ASN A O 1
ATOM 682 N N . LYS A 1 91 ? 3.490 -4.107 18.786 1.00 83.56 91 LYS A N 1
ATOM 683 C CA . LYS A 1 91 ? 2.098 -4.510 19.049 1.00 83.56 91 LYS A CA 1
ATOM 684 C C . LYS A 1 91 ? 1.837 -5.987 18.800 1.00 83.56 91 LYS A C 1
ATOM 686 O O . LYS A 1 91 ? 1.025 -6.561 19.517 1.00 83.56 91 LYS A O 1
ATOM 691 N N . LEU A 1 92 ? 2.482 -6.579 17.796 1.00 83.06 92 LEU A N 1
ATOM 692 C CA . LEU A 1 92 ? 2.228 -7.959 17.371 1.00 83.06 92 LEU A CA 1
ATOM 693 C C . LEU A 1 92 ? 3.433 -8.882 17.591 1.00 83.06 92 LEU A C 1
ATOM 695 O O . LEU A 1 92 ? 3.304 -10.085 17.396 1.00 83.06 92 LEU A O 1
ATOM 699 N N . GLY A 1 93 ? 4.600 -8.348 17.970 1.00 85.06 93 GLY A N 1
ATOM 700 C CA . GLY A 1 93 ? 5.838 -9.129 18.059 1.00 85.06 93 GLY A CA 1
ATOM 701 C C . GLY A 1 93 ? 6.365 -9.586 16.695 1.00 85.06 93 GLY A C 1
ATOM 702 O O . GLY A 1 93 ? 7.200 -10.483 16.637 1.00 85.06 93 GLY A O 1
ATOM 703 N N . ILE A 1 94 ? 5.874 -8.998 15.598 1.00 84.88 94 ILE A N 1
ATOM 704 C CA . ILE A 1 94 ? 6.229 -9.398 14.233 1.00 84.88 94 ILE A CA 1
ATOM 705 C C . ILE A 1 94 ? 7.379 -8.530 13.736 1.00 84.88 94 ILE A C 1
ATOM 707 O O . ILE A 1 94 ? 7.257 -7.307 13.627 1.00 84.88 94 ILE A O 1
ATOM 711 N N . GLU A 1 95 ? 8.493 -9.166 13.387 1.00 87.06 95 GLU A N 1
ATOM 712 C CA . GLU A 1 95 ? 9.611 -8.490 12.744 1.00 87.06 95 GLU A CA 1
ATOM 713 C C . GLU A 1 95 ? 9.387 -8.401 11.231 1.00 87.06 95 GLU A C 1
ATOM 715 O O . GLU A 1 95 ? 9.406 -9.400 10.515 1.00 87.06 95 GLU A O 1
ATOM 720 N N . MET A 1 96 ? 9.178 -7.182 10.731 1.00 85.56 96 MET A N 1
ATOM 721 C CA . MET A 1 96 ? 9.047 -6.948 9.294 1.00 85.56 96 MET A CA 1
ATOM 722 C C . MET A 1 96 ? 10.411 -6.782 8.626 1.00 85.56 96 MET A C 1
ATOM 724 O O . MET A 1 96 ? 11.285 -6.051 9.118 1.00 85.56 96 MET A O 1
ATOM 728 N N . THR A 1 97 ? 10.547 -7.368 7.438 1.00 86.56 97 THR A N 1
ATOM 729 C CA . THR A 1 97 ? 11.676 -7.128 6.541 1.00 86.56 97 THR A CA 1
ATOM 730 C C . THR A 1 97 ? 11.777 -5.629 6.234 1.00 86.56 97 THR A C 1
ATOM 732 O O . THR A 1 97 ? 10.781 -5.009 5.864 1.00 86.56 97 THR A O 1
ATOM 735 N N . PRO A 1 98 ? 12.944 -4.985 6.408 1.00 88.31 98 PRO A N 1
ATOM 736 C CA . PRO A 1 98 ? 13.103 -3.587 6.031 1.00 88.31 98 PRO A CA 1
ATOM 737 C C . PRO A 1 98 ? 13.114 -3.449 4.506 1.00 88.31 98 PRO A C 1
ATOM 739 O O . PRO A 1 98 ? 13.689 -4.286 3.812 1.00 88.31 98 PRO A O 1
ATOM 742 N N . ILE A 1 99 ? 12.561 -2.351 3.980 1.00 88.62 99 ILE A N 1
ATOM 743 C CA . ILE A 1 99 ? 12.547 -2.101 2.529 1.00 88.62 99 ILE A CA 1
ATOM 744 C C . ILE A 1 99 ? 13.964 -2.095 1.938 1.00 88.62 99 ILE A C 1
ATOM 746 O O . ILE A 1 99 ? 14.179 -2.551 0.822 1.00 88.62 99 ILE A O 1
ATOM 750 N N . THR A 1 100 ? 14.964 -1.679 2.721 1.00 91.44 100 THR A N 1
ATOM 751 C CA . THR A 1 100 ? 16.378 -1.676 2.323 1.00 91.44 100 THR A CA 1
ATOM 752 C C . THR A 1 100 ? 16.935 -3.068 2.023 1.00 91.44 100 THR A C 1
ATOM 754 O O . THR A 1 100 ? 17.907 -3.172 1.283 1.00 91.44 100 THR A O 1
ATOM 757 N N . ALA A 1 101 ? 16.326 -4.145 2.533 1.00 90.81 101 ALA A N 1
ATOM 758 C CA . ALA A 1 101 ? 16.693 -5.508 2.148 1.00 90.81 101 ALA A CA 1
ATOM 759 C C . ALA A 1 101 ? 16.231 -5.859 0.720 1.00 90.81 101 ALA A C 1
ATOM 761 O O . ALA A 1 101 ? 16.794 -6.759 0.092 1.00 90.81 101 ALA A O 1
ATOM 762 N N . LEU A 1 102 ? 15.216 -5.158 0.203 1.00 89.88 102 LEU A N 1
ATOM 763 C CA . LEU A 1 102 ? 14.726 -5.309 -1.165 1.00 89.88 102 LEU A CA 1
ATOM 764 C C . LEU A 1 102 ? 15.468 -4.375 -2.113 1.00 89.88 102 LEU A C 1
ATOM 766 O O . LEU A 1 102 ? 16.024 -4.826 -3.109 1.00 89.88 102 LEU A O 1
ATOM 770 N N . ILE A 1 103 ? 15.474 -3.082 -1.787 1.00 93.06 103 ILE A N 1
ATOM 771 C CA . ILE A 1 103 ? 15.918 -2.040 -2.715 1.00 93.06 103 ILE A CA 1
ATOM 772 C C . ILE A 1 103 ? 17.323 -1.515 -2.429 1.00 93.06 103 ILE A C 1
ATOM 774 O O . ILE A 1 103 ? 17.821 -0.691 -3.183 1.00 93.06 103 ILE A O 1
ATOM 778 N N . GLY A 1 104 ? 17.990 -1.968 -1.369 1.00 92.25 104 GLY A N 1
ATOM 779 C CA . GLY A 1 104 ? 19.278 -1.418 -0.949 1.00 92.25 104 GLY A CA 1
ATOM 780 C C . GLY A 1 104 ? 19.149 -0.045 -0.283 1.00 92.25 104 GLY A C 1
ATOM 781 O O . GLY A 1 104 ? 18.079 0.356 0.178 1.00 92.25 104 GLY A O 1
ATOM 782 N N . SER A 1 105 ? 20.266 0.676 -0.189 1.00 92.19 105 SER A N 1
ATOM 783 C CA . SER A 1 105 ? 20.335 1.993 0.449 1.00 92.19 105 SER A CA 1
ATOM 784 C C . SER A 1 105 ? 21.356 2.910 -0.230 1.00 92.19 105 SER A C 1
ATOM 786 O O . SER A 1 105 ? 22.278 2.462 -0.920 1.00 92.19 105 SER A O 1
ATOM 788 N N . GLY A 1 106 ? 21.188 4.219 -0.023 1.00 92.94 106 GLY A N 1
ATOM 789 C CA . GLY A 1 106 ? 22.093 5.243 -0.543 1.00 92.94 106 GLY A CA 1
ATOM 790 C C . GLY A 1 106 ? 22.148 5.267 -2.072 1.00 92.94 106 GLY A C 1
ATOM 791 O O . GLY A 1 106 ? 21.162 5.000 -2.749 1.00 92.94 106 GLY A O 1
ATOM 792 N N . ALA A 1 107 ? 23.324 5.559 -2.626 1.00 91.19 107 ALA A N 1
ATOM 793 C CA . ALA A 1 107 ? 23.514 5.702 -4.072 1.00 91.19 107 ALA A CA 1
ATOM 794 C C . ALA A 1 107 ? 23.309 4.403 -4.878 1.00 91.19 107 ALA A C 1
ATOM 796 O O . ALA A 1 107 ? 23.186 4.456 -6.096 1.00 91.19 107 ALA A O 1
ATOM 797 N N . LYS A 1 108 ? 23.295 3.237 -4.215 1.00 91.38 108 LYS A N 1
ATOM 798 C CA . LYS A 1 108 ? 23.070 1.928 -4.850 1.00 91.38 108 LYS A CA 1
ATOM 799 C C . LYS A 1 108 ? 21.617 1.454 -4.734 1.00 91.38 108 LYS A C 1
ATOM 801 O O . LYS A 1 108 ? 21.337 0.303 -5.057 1.00 91.38 108 LYS A O 1
ATOM 806 N N . GLN A 1 109 ? 20.719 2.302 -4.232 1.00 94.31 109 GLN A N 1
ATOM 807 C CA . GLN A 1 109 ? 19.312 1.961 -4.090 1.00 94.31 109 GLN A CA 1
ATOM 808 C C . GLN A 1 109 ? 18.667 1.758 -5.470 1.00 94.31 109 GLN A C 1
ATOM 810 O O . GLN A 1 109 ? 18.775 2.618 -6.342 1.00 94.31 109 GLN A O 1
ATOM 815 N N . ILE A 1 110 ? 18.003 0.621 -5.665 1.00 92.81 110 ILE A N 1
ATOM 816 C CA . ILE A 1 110 ? 17.281 0.288 -6.897 1.00 92.81 110 ILE A CA 1
ATOM 817 C C . ILE A 1 110 ? 15.797 0.660 -6.785 1.00 92.81 110 ILE A C 1
ATOM 819 O O . ILE A 1 110 ? 15.259 0.837 -5.695 1.00 92.81 110 ILE A O 1
ATOM 823 N N . SER A 1 111 ? 15.113 0.770 -7.922 1.00 92.12 111 SER A N 1
ATOM 824 C CA . SER A 1 111 ? 13.652 0.916 -7.954 1.00 92.12 111 SER A CA 1
ATOM 825 C C . SER A 1 111 ? 12.959 -0.392 -7.556 1.00 92.12 111 SER A C 1
ATOM 827 O O . SER A 1 111 ? 13.467 -1.473 -7.852 1.00 92.12 111 SER A O 1
ATOM 829 N N . MET A 1 112 ? 11.756 -0.306 -6.979 1.00 90.56 112 MET A N 1
ATOM 830 C CA . MET A 1 112 ? 10.916 -1.480 -6.703 1.00 90.56 112 MET A CA 1
ATOM 831 C C . MET A 1 112 ? 10.605 -2.281 -7.979 1.00 90.56 112 MET A C 1
ATOM 833 O O . MET A 1 112 ? 10.540 -3.506 -7.936 1.00 90.56 112 MET A O 1
ATOM 837 N N . SER A 1 113 ? 10.521 -1.610 -9.135 1.00 91.06 113 SER A N 1
ATOM 838 C CA . SER A 1 113 ? 10.334 -2.262 -10.439 1.00 91.06 113 SER A CA 1
ATOM 839 C C . SER A 1 113 ? 11.472 -3.217 -10.822 1.00 91.06 113 SER A C 1
ATOM 841 O O . SER A 1 113 ? 11.269 -4.098 -11.649 1.00 91.06 113 SER A O 1
ATOM 843 N N . LEU A 1 114 ? 12.661 -3.068 -10.230 1.00 91.81 114 LEU A N 1
ATOM 844 C CA . LEU A 1 114 ? 13.818 -3.941 -10.457 1.00 91.81 114 LEU A CA 1
ATOM 845 C C . LEU A 1 114 ? 13.913 -5.082 -9.438 1.00 91.81 114 LEU A C 1
ATOM 847 O O . LEU A 1 114 ? 14.810 -5.917 -9.544 1.00 91.81 114 LEU A O 1
ATOM 851 N N . VAL A 1 115 ? 13.020 -5.142 -8.449 1.00 91.19 115 VAL A N 1
ATOM 852 C CA . VAL A 1 115 ? 12.981 -6.233 -7.470 1.00 91.19 115 VAL A CA 1
ATOM 853 C C . VAL A 1 115 ? 12.293 -7.448 -8.091 1.00 91.19 115 VAL A C 1
ATOM 855 O O . VAL A 1 115 ? 11.343 -7.306 -8.858 1.00 91.19 115 VAL A O 1
ATOM 858 N N . GLU A 1 116 ? 12.773 -8.648 -7.769 1.00 91.38 116 GLU A N 1
ATOM 859 C CA . GLU A 1 116 ? 12.124 -9.895 -8.182 1.00 91.38 116 GLU A CA 1
ATOM 860 C C . GLU A 1 116 ? 10.685 -9.952 -7.650 1.00 91.38 116 GLU A C 1
ATOM 862 O O . GLU A 1 116 ? 10.441 -9.657 -6.479 1.00 91.38 116 GLU A O 1
ATOM 867 N N . VAL A 1 117 ? 9.739 -10.369 -8.494 1.00 90.25 117 VAL A N 1
ATOM 868 C CA . VAL A 1 117 ? 8.306 -10.379 -8.162 1.00 90.25 117 VAL A CA 1
ATOM 869 C C . VAL A 1 117 ? 8.004 -11.165 -6.885 1.00 90.25 117 VAL A C 1
ATOM 871 O O . VAL A 1 117 ? 7.259 -10.666 -6.050 1.00 90.25 117 VAL A O 1
ATOM 874 N N . ASN A 1 118 ? 8.608 -12.341 -6.682 1.00 88.75 118 ASN A N 1
ATOM 875 C CA . ASN A 1 118 ? 8.365 -13.146 -5.477 1.00 88.75 118 ASN A CA 1
ATOM 876 C C . ASN A 1 118 ? 8.814 -12.412 -4.207 1.00 88.75 118 ASN A C 1
ATOM 878 O O . ASN A 1 118 ? 8.076 -12.329 -3.232 1.00 88.75 118 ASN A O 1
ATOM 882 N N . ARG A 1 119 ? 9.994 -11.783 -4.249 1.00 89.81 119 ARG A N 1
ATOM 883 C CA . ARG A 1 119 ? 10.519 -10.999 -3.122 1.00 89.81 119 ARG A CA 1
ATOM 884 C C . ARG A 1 119 ? 9.673 -9.759 -2.842 1.00 89.81 119 ARG A C 1
ATOM 886 O O . ARG A 1 119 ? 9.493 -9.383 -1.685 1.00 89.81 119 ARG A O 1
ATOM 893 N N . ALA A 1 120 ? 9.177 -9.111 -3.894 1.00 89.88 120 ALA A N 1
ATOM 894 C CA . ALA A 1 120 ? 8.250 -7.994 -3.778 1.00 89.88 120 ALA A CA 1
ATOM 895 C C . ALA A 1 120 ? 6.910 -8.435 -3.173 1.00 89.88 120 ALA A C 1
ATOM 897 O O . ALA A 1 120 ? 6.391 -7.747 -2.296 1.00 89.88 120 ALA A O 1
ATOM 898 N N . ALA A 1 121 ? 6.402 -9.599 -3.585 1.00 88.25 121 ALA A N 1
ATOM 899 C CA . ALA A 1 121 ? 5.175 -10.188 -3.069 1.00 88.25 121 ALA A CA 1
ATOM 900 C C . ALA A 1 121 ? 5.286 -10.509 -1.576 1.00 88.25 121 ALA A C 1
ATOM 902 O O . ALA A 1 121 ? 4.444 -10.057 -0.805 1.00 88.25 121 ALA A O 1
ATOM 903 N N . ASP A 1 122 ? 6.348 -11.199 -1.151 1.00 87.06 122 ASP A N 1
ATOM 904 C CA . ASP A 1 122 ? 6.583 -11.523 0.262 1.00 87.06 122 ASP A CA 1
ATOM 905 C C . ASP A 1 122 ? 6.601 -10.257 1.129 1.00 87.06 122 ASP A C 1
ATOM 907 O O . ASP A 1 122 ? 5.969 -10.191 2.184 1.00 87.06 122 ASP A O 1
ATOM 911 N N . TYR A 1 123 ? 7.277 -9.210 0.652 1.00 87.56 123 TYR A N 1
ATOM 912 C CA . TYR A 1 123 ? 7.329 -7.927 1.343 1.00 87.56 123 TYR A CA 1
ATOM 913 C C . TYR A 1 123 ? 5.963 -7.229 1.404 1.00 87.56 123 TYR A C 1
ATOM 915 O O . TYR A 1 123 ? 5.548 -6.802 2.480 1.00 87.56 123 TYR A O 1
ATOM 923 N N . ALA A 1 124 ? 5.254 -7.125 0.277 1.00 85.75 124 ALA A N 1
ATOM 924 C CA . ALA A 1 124 ? 3.969 -6.429 0.189 1.00 85.75 124 ALA A CA 1
ATOM 925 C C . ALA A 1 124 ? 2.834 -7.171 0.919 1.00 85.75 124 ALA A C 1
ATOM 927 O O . ALA A 1 124 ? 1.897 -6.561 1.432 1.00 85.75 124 ALA A O 1
ATOM 928 N N . CYS A 1 125 ? 2.909 -8.497 1.009 1.00 82.62 125 CYS A N 1
ATOM 929 C CA . CYS A 1 125 ? 1.970 -9.284 1.799 1.00 82.62 125 CYS A CA 1
ATOM 930 C C . CYS A 1 125 ? 2.213 -9.095 3.302 1.00 82.62 125 CYS A C 1
ATOM 932 O O . CYS A 1 125 ? 1.260 -8.964 4.064 1.00 82.62 125 CYS A O 1
ATOM 934 N N . LEU A 1 126 ? 3.469 -8.971 3.747 1.00 73.56 126 LEU A N 1
ATOM 935 C CA . LEU A 1 126 ? 3.774 -8.639 5.144 1.00 73.56 126 LEU A CA 1
ATOM 936 C C . LEU A 1 126 ? 3.317 -7.228 5.537 1.00 73.56 126 LEU A C 1
ATOM 938 O O . LEU A 1 126 ? 3.072 -6.967 6.713 1.00 73.56 126 LEU A O 1
ATOM 942 N N . THR A 1 127 ? 3.169 -6.300 4.592 1.00 62.41 127 THR A N 1
ATOM 943 C CA . THR A 1 127 ? 2.649 -4.956 4.881 1.00 62.41 127 THR A CA 1
ATOM 944 C C . THR A 1 127 ? 1.125 -4.905 4.989 1.00 62.41 127 THR A C 1
ATOM 946 O O . THR A 1 127 ? 0.593 -3.859 5.357 1.00 62.41 127 THR A O 1
ATOM 949 N N . SER A 1 128 ? 0.404 -6.016 4.781 1.00 61.06 128 SER A N 1
ATOM 950 C CA . SER A 1 128 ? -1.051 -6.098 4.990 1.00 61.06 128 SER A CA 1
ATOM 951 C C . SER A 1 128 ? -1.470 -6.258 6.461 1.00 61.06 128 SER A C 1
ATOM 953 O O . SER A 1 128 ? -2.656 -6.394 6.763 1.00 61.06 128 SER A O 1
ATOM 955 N N . LEU A 1 129 ? -0.513 -6.179 7.391 1.00 62.81 129 LEU A N 1
ATOM 956 C CA . LEU A 1 129 ? -0.731 -6.207 8.838 1.00 62.81 129 LEU A CA 1
ATOM 957 C C . LEU A 1 129 ? -1.656 -5.118 9.419 1.00 62.81 129 LEU A C 1
ATOM 959 O O . LEU A 1 129 ? -2.109 -5.340 10.542 1.00 62.81 129 LEU A O 1
ATOM 963 N N . PRO A 1 130 ? -1.995 -3.987 8.756 1.00 57.31 130 PRO A N 1
ATOM 964 C CA . PRO A 1 130 ? -3.018 -3.068 9.255 1.00 57.31 130 PRO A CA 1
ATOM 965 C C . PRO A 1 130 ? -4.352 -3.734 9.620 1.00 57.31 130 PRO A C 1
ATOM 967 O O . PRO A 1 130 ? -4.995 -3.295 10.571 1.00 57.31 130 PRO A O 1
ATOM 970 N N . SER A 1 131 ? -4.751 -4.819 8.942 1.00 59.25 131 SER A N 1
ATOM 971 C CA . SER A 1 131 ? -5.947 -5.592 9.316 1.00 59.25 131 SER A CA 1
ATOM 972 C C . SER A 1 131 ? -5.803 -6.232 10.706 1.00 59.25 131 SER A C 1
ATOM 974 O O . SER A 1 131 ? -6.697 -6.103 11.541 1.00 59.25 131 SER A O 1
ATOM 976 N N . SER A 1 132 ? -4.643 -6.825 11.000 1.00 60.50 132 SER A N 1
ATOM 977 C CA . SER A 1 132 ? -4.300 -7.397 12.310 1.00 60.50 132 SER A CA 1
ATOM 978 C C . SER A 1 132 ? -4.033 -6.329 13.382 1.00 60.50 132 SER A C 1
ATOM 980 O O . SER A 1 132 ? -4.419 -6.493 14.541 1.00 60.50 132 SER A O 1
ATOM 982 N N . LEU A 1 133 ? -3.398 -5.210 13.011 1.00 56.28 133 LEU A N 1
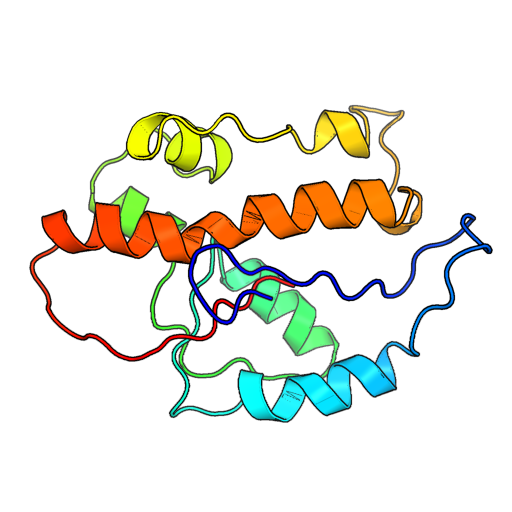ATOM 983 C CA . LEU A 1 133 ? -3.132 -4.082 13.909 1.00 56.28 133 LEU A CA 1
ATOM 984 C C . LEU A 1 133 ? -4.415 -3.363 14.309 1.00 56.28 133 LEU A C 1
ATOM 986 O O . LEU A 1 133 ? -4.505 -2.936 15.458 1.00 56.28 133 LEU A O 1
ATOM 990 N N . ARG A 1 134 ? -5.418 -3.275 13.421 1.00 60.41 134 ARG A N 1
ATOM 991 C CA . ARG A 1 134 ? -6.738 -2.753 13.782 1.00 60.41 134 ARG A CA 1
ATOM 992 C C . ARG A 1 134 ? -7.287 -3.516 14.974 1.00 60.41 134 ARG A C 1
ATOM 994 O O . ARG A 1 134 ? -7.576 -2.877 15.970 1.00 60.41 134 ARG A O 1
ATOM 1001 N N . THR A 1 135 ? -7.351 -4.844 14.948 1.00 57.31 135 THR A N 1
ATOM 1002 C CA . THR A 1 135 ? -7.900 -5.621 16.075 1.00 57.31 135 THR A CA 1
ATOM 1003 C C . THR A 1 135 ? -7.202 -5.299 17.405 1.00 57.31 135 THR A C 1
ATOM 1005 O O . THR A 1 135 ? -7.866 -5.116 18.423 1.00 57.31 135 THR A O 1
ATOM 1008 N N . GLY A 1 136 ? -5.873 -5.134 17.402 1.00 54.97 136 GLY A N 1
ATOM 1009 C CA . GLY A 1 136 ? -5.110 -4.784 18.608 1.00 54.97 136 GLY A CA 1
ATOM 1010 C C . GLY A 1 136 ? -5.241 -3.319 19.060 1.00 54.97 136 GLY A C 1
ATOM 1011 O O . GLY A 1 136 ? -5.299 -3.043 20.259 1.00 54.97 136 GLY A O 1
ATOM 1012 N N . ILE A 1 137 ? -5.283 -2.372 18.119 1.00 57.38 137 ILE A N 1
ATOM 1013 C CA . ILE A 1 137 ? -5.3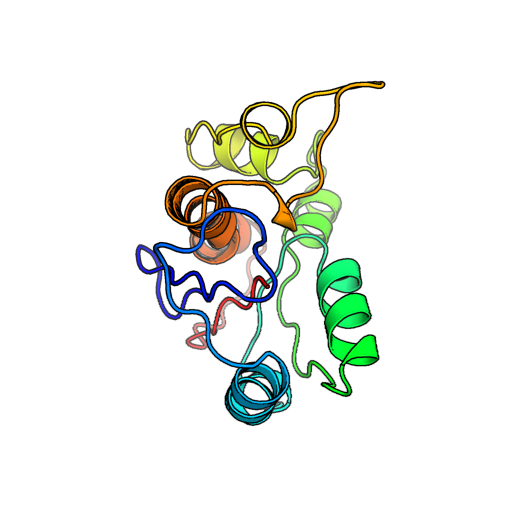77 -0.923 18.377 1.00 57.38 137 ILE A CA 1
ATOM 1014 C C . ILE A 1 137 ? -6.811 -0.517 18.753 1.00 57.38 137 ILE A C 1
ATOM 1016 O O . ILE A 1 137 ? -7.019 0.292 19.657 1.00 57.38 137 ILE A O 1
ATOM 1020 N N . PHE A 1 138 ? -7.805 -1.118 18.106 1.00 52.44 138 PHE A N 1
ATOM 1021 C CA . PHE A 1 138 ? -9.229 -0.816 18.253 1.00 52.44 138 PHE A CA 1
ATOM 1022 C C . PHE A 1 138 ? -9.760 -1.191 19.646 1.00 52.44 138 PHE A C 1
ATOM 1024 O O . PHE A 1 138 ? -10.520 -0.420 20.228 1.00 52.44 138 PHE A O 1
ATOM 1031 N N . CYS A 1 139 ? -9.244 -2.264 20.267 1.00 47.56 139 CYS A N 1
ATOM 1032 C CA . CYS A 1 139 ? -9.527 -2.604 21.671 1.00 47.56 139 CYS A CA 1
ATOM 1033 C C . CYS A 1 139 ? -9.146 -1.499 22.675 1.00 47.56 139 CYS A C 1
ATOM 1035 O O . CYS A 1 139 ? -9.697 -1.465 23.771 1.00 47.56 139 CYS A O 1
ATOM 1037 N N . ARG A 1 140 ? -8.222 -0.587 22.331 1.00 53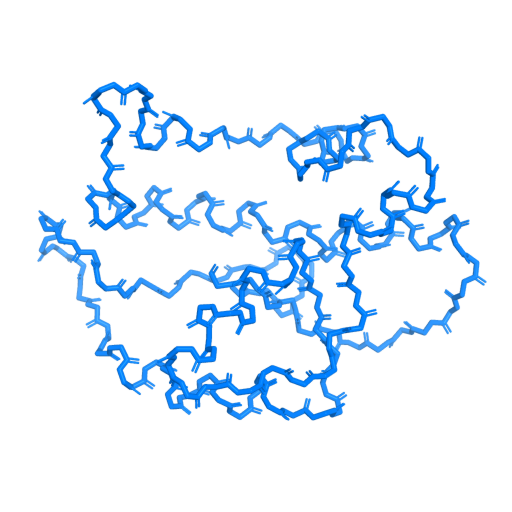.38 140 ARG A N 1
ATOM 1038 C CA . ARG A 1 140 ? -7.860 0.557 23.190 1.00 53.38 140 ARG A CA 1
ATOM 1039 C C . ARG A 1 140 ? -8.643 1.832 22.886 1.00 53.38 140 ARG A C 1
ATOM 1041 O O . ARG A 1 140 ? -8.697 2.701 23.747 1.00 53.38 140 ARG A O 1
ATOM 1048 N N . LEU A 1 141 ? -9.225 1.954 21.692 1.00 48.50 141 LEU A N 1
ATOM 1049 C CA . LEU A 1 141 ? -9.941 3.157 21.243 1.00 48.50 141 LEU A CA 1
ATOM 1050 C C . LEU A 1 141 ? -11.460 3.103 21.495 1.00 48.50 141 LEU A C 1
ATOM 1052 O O . LEU A 1 141 ? -12.137 4.106 21.300 1.00 48.50 141 LEU A O 1
ATOM 1056 N N . GLY A 1 142 ? -11.997 1.975 21.976 1.00 37.28 142 GLY A N 1
ATOM 1057 C CA . GLY A 1 142 ? -13.325 1.915 22.605 1.00 37.28 142 GLY A CA 1
ATOM 1058 C C . GLY A 1 142 ? -14.539 2.097 21.685 1.00 37.28 142 GLY A C 1
ATOM 1059 O O . GLY A 1 142 ? -15.628 2.353 22.189 1.00 37.28 142 GLY A O 1
ATOM 1060 N N . SER A 1 143 ? -14.398 1.962 20.365 1.00 39.38 143 SER A N 1
ATOM 1061 C CA . SER A 1 143 ? -15.527 2.038 19.426 1.00 39.38 143 SER A CA 1
ATOM 1062 C C . SER A 1 143 ? -15.748 0.676 18.776 1.00 39.38 143 SER A C 1
ATOM 1064 O O . SER A 1 143 ? -14.777 0.015 18.442 1.00 39.38 143 SER A O 1
ATOM 1066 N N . LEU A 1 144 ? -16.998 0.225 18.657 1.00 39.22 144 LEU A N 1
ATOM 1067 C CA . LEU A 1 144 ? -17.391 -1.044 18.040 1.00 39.22 144 LEU A CA 1
ATOM 1068 C C . LEU A 1 144 ? -17.999 -0.747 16.670 1.00 39.22 144 LEU A C 1
ATOM 1070 O O . LEU A 1 144 ? -19.096 -0.209 16.607 1.00 39.22 144 LEU A O 1
ATOM 1074 N N . GLU A 1 145 ? -17.332 -1.152 15.593 1.00 40.50 145 GLU A N 1
ATOM 1075 C CA . GLU A 1 145 ? -18.026 -1.504 14.355 1.00 40.50 145 GLU A CA 1
ATOM 1076 C C . GLU A 1 145 ? -17.233 -2.589 13.620 1.00 40.50 145 GLU A C 1
ATOM 1078 O O . GLU A 1 145 ? -16.079 -2.414 13.214 1.00 40.50 145 GLU A O 1
ATOM 1083 N N . GLU A 1 146 ? -17.854 -3.757 13.516 1.00 42.22 146 GLU A N 1
ATOM 1084 C CA . GLU A 1 146 ? -17.343 -4.962 12.872 1.00 42.22 146 GLU A CA 1
ATOM 1085 C C . GLU A 1 146 ? -17.836 -4.987 11.417 1.00 42.22 146 GLU A C 1
ATOM 1087 O O . GLU A 1 146 ? -18.574 -5.869 10.991 1.00 42.22 146 GLU A O 1
ATOM 1092 N N . SER A 1 147 ? -17.483 -3.963 10.637 1.00 42.72 147 SER A N 1
ATOM 1093 C CA . SER A 1 147 ? -17.645 -4.020 9.184 1.00 42.72 147 SER A CA 1
ATOM 1094 C C . SER A 1 147 ? -16.486 -4.827 8.606 1.00 42.72 147 SER A C 1
ATOM 1096 O O . SER A 1 147 ? -15.342 -4.606 8.995 1.00 42.72 147 SER A O 1
ATOM 1098 N N . ARG A 1 148 ? -16.774 -5.795 7.719 1.00 42.41 148 ARG A N 1
ATOM 1099 C CA . ARG A 1 148 ? -15.764 -6.594 6.998 1.00 42.41 148 ARG A CA 1
ATOM 1100 C C . ARG A 1 148 ? -14.987 -5.659 6.069 1.00 42.41 148 ARG A C 1
ATOM 1102 O O . ARG A 1 148 ? -15.519 -5.308 5.015 1.00 42.41 148 ARG A O 1
ATOM 1109 N N . PRO A 1 149 ? -13.782 -5.208 6.435 1.00 47.97 149 PRO A N 1
ATOM 1110 C CA . PRO A 1 149 ? -13.119 -4.167 5.685 1.00 47.97 149 PRO A CA 1
ATOM 1111 C C . PRO A 1 149 ? -12.166 -4.806 4.674 1.00 47.97 149 PRO A C 1
ATOM 1113 O O . PRO A 1 149 ? -11.508 -5.805 4.960 1.00 47.97 149 PRO A O 1
ATOM 1116 N N . VAL A 1 150 ? -12.075 -4.227 3.482 1.00 46.19 150 VAL A N 1
ATOM 1117 C CA . VAL A 1 150 ? -11.060 -4.630 2.509 1.00 46.19 150 VAL A CA 1
ATOM 1118 C C . VAL A 1 150 ? -9.812 -3.825 2.839 1.00 46.19 150 VAL A C 1
ATOM 1120 O O . VAL A 1 150 ? -9.798 -2.602 2.698 1.00 46.19 150 VAL A O 1
ATOM 1123 N N . ALA A 1 151 ? -8.751 -4.481 3.306 1.00 50.81 151 ALA A N 1
ATOM 1124 C CA . ALA A 1 151 ? -7.474 -3.804 3.469 1.00 50.81 151 ALA A CA 1
ATOM 1125 C C . ALA A 1 151 ? -6.900 -3.533 2.074 1.00 50.81 151 ALA A C 1
ATOM 1127 O O . ALA A 1 151 ? -6.504 -4.445 1.334 1.00 50.81 151 ALA A O 1
ATOM 1128 N N . VAL A 1 152 ? -6.885 -2.258 1.706 1.00 44.62 152 VAL A N 1
ATOM 1129 C CA . VAL A 1 152 ? -6.283 -1.794 0.466 1.00 44.62 152 VAL A CA 1
ATOM 1130 C C . VAL A 1 152 ? -4.901 -1.296 0.824 1.00 44.62 152 VAL A C 1
ATOM 1132 O O . VAL A 1 152 ? -4.738 -0.221 1.388 1.00 44.62 152 VAL A O 1
ATOM 1135 N N . LEU A 1 153 ? -3.914 -2.105 0.474 1.00 43.41 153 LEU A N 1
ATOM 1136 C CA . LEU A 1 153 ? -2.559 -1.630 0.280 1.00 43.41 153 LEU A CA 1
ATOM 1137 C C . LEU A 1 153 ? -2.205 -1.940 -1.174 1.00 43.41 153 LEU A C 1
ATOM 1139 O O . LEU A 1 153 ? -2.421 -3.086 -1.611 1.00 43.41 153 LEU A O 1
ATOM 1143 N N . VAL A 1 154 ? -1.767 -0.909 -1.895 1.00 40.41 154 VAL A N 1
ATOM 1144 C CA . VAL A 1 154 ? -1.204 -0.999 -3.249 1.00 40.41 154 VAL A CA 1
ATOM 1145 C C . VAL A 1 154 ? 0.304 -1.130 -3.120 1.00 40.41 154 VAL A C 1
ATOM 1147 O O . VAL A 1 154 ? 0.886 -0.382 -2.309 1.00 40.41 154 VAL A O 1
#